Protein AF-A0A538NMF4-F1 (afdb_monomer_lite)

Foldseek 3Di:
DDPVVVVVVVVPVVDDDDDPVVVVVCVVVVNDAAEDQDDPVVVVVDDDPRHHYDHPVCNVVVVVD

Structure (mmCIF, N/CA/C/O backbone):
data_AF-A0A538NMF4-F1
#
_entry.id   AF-A0A538NMF4-F1
#
loop_
_atom_site.group_PDB
_atom_site.id
_atom_site.type_symbol
_atom_site.label_atom_id
_atom_site.label_alt_id
_atom_site.label_comp_id
_atom_site.label_asym_id
_atom_site.label_entity_id
_atom_site.label_seq_id
_atom_site.pdbx_PDB_ins_code
_atom_site.Cartn_x
_atom_site.Cartn_y
_atom_site.Cartn_z
_atom_site.occupancy
_atom_site.B_iso_or_equiv
_atom_site.auth_seq_id
_atom_site.auth_comp_id
_atom_site.auth_asym_id
_atom_site.auth_atom_id
_atom_site.pdbx_PDB_model_num
ATOM 1 N N . MET A 1 1 ? 22.078 -2.491 -14.072 1.00 78.31 1 MET A N 1
ATOM 2 C CA . MET A 1 1 ? 20.854 -1.855 -13.551 1.00 78.31 1 MET A CA 1
ATOM 3 C C . MET A 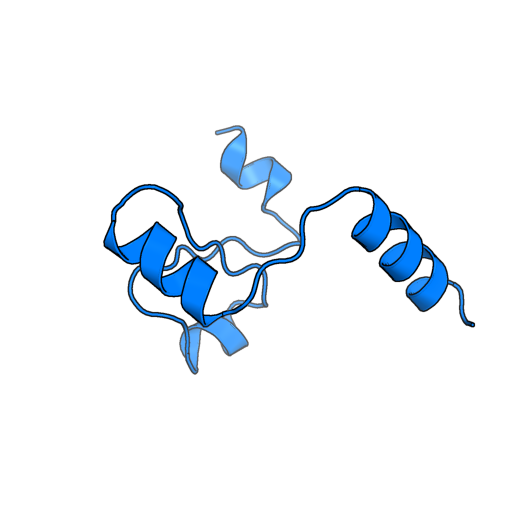1 1 ? 20.170 -1.045 -14.639 1.00 78.31 1 MET A C 1
ATOM 5 O O . MET A 1 1 ? 20.768 -0.090 -15.138 1.00 78.31 1 MET A O 1
ATOM 9 N N . ASN A 1 2 ? 18.955 -1.430 -15.015 1.00 95.00 2 ASN A N 1
ATOM 10 C CA . ASN A 1 2 ? 18.105 -0.696 -15.949 1.00 95.00 2 ASN A CA 1
ATOM 11 C C . ASN A 1 2 ? 17.497 0.559 -15.275 1.00 95.00 2 ASN A C 1
ATOM 13 O O . ASN A 1 2 ? 17.696 0.815 -14.084 1.00 95.00 2 ASN A O 1
ATOM 17 N N . ARG A 1 3 ? 16.791 1.394 -16.049 1.00 95.38 3 ARG A N 1
ATOM 18 C CA . ARG A 1 3 ? 16.176 2.631 -15.5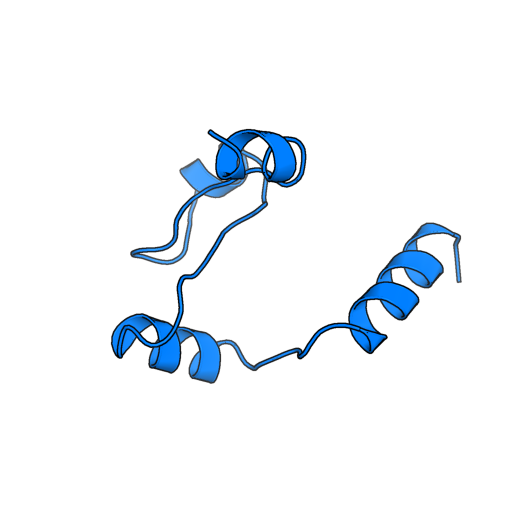32 1.00 95.38 3 ARG A CA 1
ATOM 19 C C . ARG A 1 3 ? 15.148 2.349 -14.430 1.00 95.38 3 ARG A C 1
ATOM 21 O O . ARG A 1 3 ? 15.113 3.087 -13.452 1.00 95.38 3 ARG A O 1
ATOM 28 N N . PHE A 1 4 ? 14.351 1.296 -14.585 1.00 94.25 4 PHE A N 1
ATOM 29 C CA . PHE A 1 4 ? 13.315 0.907 -13.629 1.00 94.25 4 PHE A CA 1
ATOM 30 C C . PHE A 1 4 ? 13.913 0.522 -12.268 1.00 94.25 4 PHE A C 1
ATOM 32 O O . PHE A 1 4 ? 13.542 1.091 -11.245 1.00 94.25 4 PHE A O 1
ATOM 39 N N . GLU A 1 5 ? 14.929 -0.338 -12.253 1.00 96.81 5 GLU A N 1
ATOM 40 C CA . GLU A 1 5 ? 15.629 -0.770 -11.038 1.00 96.81 5 GLU A CA 1
ATOM 41 C C . GLU A 1 5 ? 16.250 0.410 -10.277 1.00 96.81 5 GLU A C 1
ATOM 43 O O . GLU A 1 5 ? 16.235 0.432 -9.048 1.00 96.81 5 GLU A O 1
ATOM 48 N N . LYS A 1 6 ? 16.757 1.428 -10.990 1.00 97.31 6 LYS A N 1
ATOM 49 C CA . LYS A 1 6 ? 17.272 2.656 -10.362 1.00 97.31 6 LYS A CA 1
ATOM 50 C C . LYS A 1 6 ? 16.172 3.455 -9.661 1.00 97.31 6 LYS A C 1
ATOM 52 O O . LYS A 1 6 ? 16.419 3.986 -8.580 1.00 97.31 6 LYS A O 1
ATOM 57 N N . LEU A 1 7 ? 14.982 3.544 -10.259 1.00 96.88 7 LEU A N 1
ATOM 58 C CA . LEU A 1 7 ? 13.835 4.229 -9.655 1.00 96.88 7 LEU A CA 1
ATOM 59 C C . LEU A 1 7 ? 13.363 3.492 -8.398 1.00 96.88 7 LEU A C 1
ATOM 61 O O . LEU A 1 7 ? 13.220 4.120 -7.351 1.00 96.88 7 LEU A O 1
ATOM 65 N N . VAL A 1 8 ? 13.228 2.164 -8.471 1.00 96.06 8 VAL A N 1
ATOM 66 C CA . VAL A 1 8 ? 12.868 1.322 -7.318 1.00 96.06 8 VAL A CA 1
ATOM 67 C C . VAL A 1 8 ? 13.897 1.465 -6.196 1.00 96.06 8 VAL A C 1
ATOM 69 O O . VAL A 1 8 ? 13.531 1.729 -5.053 1.00 96.06 8 VAL A O 1
ATOM 72 N N . ALA A 1 9 ? 15.193 1.375 -6.509 1.00 97.06 9 ALA A N 1
ATOM 73 C CA . ALA A 1 9 ? 16.256 1.546 -5.519 1.00 97.06 9 ALA A CA 1
ATOM 74 C C . ALA A 1 9 ? 16.256 2.948 -4.883 1.00 97.06 9 ALA A C 1
ATOM 76 O O . ALA A 1 9 ? 16.600 3.096 -3.712 1.00 97.06 9 ALA A O 1
ATOM 77 N N . GLY A 1 10 ? 15.877 3.983 -5.638 1.00 97.12 10 GLY A N 1
ATOM 78 C CA . GLY A 1 10 ? 15.696 5.336 -5.118 1.00 97.12 10 GLY A CA 1
ATOM 79 C C . GLY A 1 10 ? 14.492 5.455 -4.182 1.00 97.12 10 GLY A C 1
ATOM 80 O O . GLY A 1 10 ? 14.610 6.074 -3.126 1.00 97.12 10 GLY A O 1
ATOM 81 N N . ALA A 1 11 ? 13.361 4.843 -4.540 1.00 96.12 11 ALA A N 1
ATOM 82 C CA . ALA A 1 11 ? 12.147 4.832 -3.725 1.00 96.12 11 ALA A CA 1
ATOM 83 C C . ALA A 1 11 ? 12.356 4.089 -2.398 1.00 96.12 11 ALA A C 1
ATOM 85 O O . ALA A 1 11 ? 12.040 4.638 -1.347 1.00 96.12 11 ALA A O 1
ATOM 86 N N . LYS A 1 12 ? 12.993 2.910 -2.428 1.00 96.44 12 LYS A N 1
ATOM 87 C CA . LYS A 1 12 ? 13.293 2.103 -1.230 1.00 96.44 12 LYS A CA 1
ATOM 88 C C . LYS A 1 12 ? 14.118 2.840 -0.172 1.00 96.44 12 LYS A C 1
ATOM 90 O O . LYS A 1 12 ? 13.996 2.551 1.006 1.00 96.44 12 LYS A O 1
ATOM 95 N N . LYS A 1 13 ? 14.930 3.828 -0.564 1.00 97.44 13 LYS A N 1
ATOM 96 C CA . LYS A 1 13 ? 15.699 4.664 0.381 1.00 97.44 13 LYS A CA 1
ATOM 97 C C . LYS A 1 13 ? 14.861 5.727 1.096 1.00 97.44 13 LYS A C 1
ATOM 99 O O . LYS A 1 13 ? 15.356 6.349 2.029 1.00 97.44 13 LYS A O 1
ATOM 104 N N . LYS A 1 14 ? 13.649 5.999 0.611 1.00 97.69 14 LYS A N 1
ATOM 105 C CA . LYS A 1 14 ? 12.759 7.061 1.105 1.00 97.69 14 LYS A CA 1
ATOM 106 C C . LYS A 1 14 ? 11.554 6.519 1.869 1.00 97.69 14 LYS A C 1
ATOM 108 O O . LYS A 1 14 ? 10.752 7.310 2.351 1.00 97.69 14 LYS A O 1
ATOM 113 N N . VAL A 1 15 ? 11.414 5.201 1.945 1.00 96.25 15 VAL A N 1
ATOM 114 C CA . VAL A 1 15 ? 10.307 4.526 2.619 1.00 96.25 15 VAL A CA 1
ATOM 115 C C . VAL A 1 15 ? 10.864 3.564 3.655 1.00 96.25 15 VAL A C 1
ATOM 117 O O . VAL A 1 15 ? 11.972 3.052 3.502 1.00 96.25 15 VAL A O 1
ATOM 120 N N . THR A 1 16 ? 10.090 3.313 4.702 1.00 96.69 16 THR A N 1
ATOM 121 C CA . THR A 1 16 ? 10.405 2.258 5.663 1.00 96.69 16 THR A CA 1
ATOM 122 C C . THR A 1 16 ? 9.821 0.952 5.145 1.00 96.69 16 THR A C 1
ATOM 124 O O . THR A 1 16 ? 8.604 0.819 5.036 1.00 96.69 16 THR A O 1
ATOM 127 N N . GLU A 1 17 ? 10.682 -0.006 4.817 1.00 96.88 17 GLU A N 1
ATOM 128 C CA . GLU A 1 17 ? 10.262 -1.382 4.548 1.00 96.88 17 GLU A CA 1
ATOM 129 C C . GLU A 1 17 ? 10.070 -2.115 5.884 1.00 96.88 17 GLU A C 1
ATOM 131 O O . GLU A 1 17 ? 10.899 -1.996 6.786 1.00 96.88 17 GLU A O 1
ATOM 136 N N . ILE A 1 18 ? 8.974 -2.861 6.009 1.00 96.81 18 ILE A N 1
ATOM 137 C CA . ILE A 1 18 ? 8.641 -3.664 7.194 1.00 96.81 18 ILE A CA 1
ATOM 138 C C . ILE A 1 18 ? 8.394 -5.114 6.787 1.00 96.81 18 ILE A C 1
ATOM 140 O O . ILE A 1 18 ? 8.141 -5.409 5.615 1.00 96.81 18 ILE A O 1
ATOM 144 N N . LEU A 1 19 ? 8.453 -6.028 7.752 1.00 97.75 19 LEU A N 1
ATOM 145 C CA . LEU A 1 19 ? 8.163 -7.438 7.497 1.00 97.75 19 LEU A CA 1
ATOM 146 C C . LEU A 1 19 ? 6.644 -7.687 7.405 1.00 97.75 19 LEU A C 1
ATOM 148 O O . LEU A 1 19 ? 5.876 -7.022 8.103 1.00 97.75 19 LEU A O 1
ATOM 152 N N . PRO A 1 20 ? 6.184 -8.698 6.640 1.00 96.00 20 PRO A N 1
ATOM 153 C CA . PRO A 1 20 ? 4.757 -9.028 6.551 1.00 96.00 20 PRO A CA 1
ATOM 154 C C . PRO A 1 20 ? 4.094 -9.298 7.910 1.00 96.00 20 PRO A C 1
ATOM 156 O O . PRO A 1 20 ? 2.966 -8.876 8.143 1.00 96.00 20 PRO A O 1
ATOM 159 N N . ALA A 1 21 ? 4.807 -9.950 8.835 1.00 96.62 21 ALA A N 1
ATOM 160 C CA . ALA A 1 21 ? 4.302 -10.217 10.182 1.00 96.62 21 ALA A CA 1
ATOM 161 C C . ALA A 1 21 ? 4.082 -8.928 10.998 1.00 96.62 21 ALA A C 1
ATOM 163 O O . ALA A 1 21 ? 3.102 -8.821 11.732 1.00 96.62 21 ALA A O 1
ATOM 164 N N . GLU A 1 22 ? 4.960 -7.934 10.842 1.00 97.12 22 GLU A N 1
ATOM 165 C CA . GLU A 1 22 ? 4.824 -6.628 11.497 1.00 97.12 22 GLU A CA 1
ATOM 166 C C . GLU A 1 22 ? 3.662 -5.833 10.897 1.00 97.12 22 GLU A C 1
ATOM 168 O O . GLU A 1 22 ? 2.880 -5.236 11.635 1.00 97.12 22 GLU A O 1
ATOM 173 N N . ALA A 1 23 ? 3.510 -5.867 9.569 1.00 96.44 23 ALA A N 1
ATOM 174 C CA . ALA A 1 23 ? 2.383 -5.248 8.876 1.00 96.44 23 ALA A CA 1
ATOM 175 C C . ALA A 1 23 ? 1.042 -5.840 9.341 1.00 96.44 23 ALA A C 1
ATOM 177 O O . ALA A 1 23 ? 0.118 -5.094 9.668 1.00 96.44 23 ALA A O 1
ATOM 178 N N . ALA A 1 24 ? 0.961 -7.172 9.444 1.00 95.50 24 ALA A N 1
ATOM 179 C CA . ALA A 1 24 ? -0.222 -7.870 9.934 1.00 95.50 24 ALA A CA 1
ATOM 180 C C . ALA A 1 24 ? -0.559 -7.482 11.382 1.00 95.50 24 ALA A C 1
ATOM 182 O O . ALA A 1 24 ? -1.708 -7.151 11.667 1.00 95.50 24 ALA A O 1
ATOM 183 N N . ALA A 1 25 ? 0.434 -7.452 12.278 1.00 96.56 25 ALA A N 1
ATOM 184 C CA . ALA A 1 25 ? 0.230 -7.049 13.669 1.00 96.56 25 ALA A CA 1
ATOM 185 C C . ALA A 1 25 ? -0.265 -5.596 13.780 1.00 96.56 25 ALA A C 1
ATOM 187 O O . ALA A 1 25 ? -1.235 -5.322 14.484 1.00 96.56 25 ALA A O 1
ATOM 188 N N . LYS A 1 26 ? 0.347 -4.666 13.036 1.00 96.25 26 LYS A N 1
ATOM 189 C CA . LYS A 1 26 ? -0.072 -3.256 13.014 1.00 96.25 26 LYS A CA 1
ATOM 190 C C . LYS A 1 26 ? -1.489 -3.077 12.488 1.00 96.25 26 LYS A C 1
ATOM 192 O O . LYS A 1 26 ? -2.248 -2.290 13.047 1.00 96.25 26 LYS A O 1
ATOM 197 N N . SER A 1 27 ? -1.849 -3.816 11.443 1.00 95.50 27 SER A N 1
ATOM 198 C CA . SER A 1 27 ? -3.202 -3.793 10.891 1.00 95.50 27 SER A CA 1
ATOM 199 C C . SER A 1 27 ? -4.232 -4.338 11.880 1.00 95.50 27 SER A C 1
ATOM 201 O O . SER A 1 27 ? -5.236 -3.682 12.141 1.00 95.50 27 SER A O 1
ATOM 203 N N . GLN A 1 28 ? -3.952 -5.483 12.509 1.00 94.62 28 GLN A N 1
ATOM 204 C CA . GLN A 1 28 ? -4.837 -6.097 13.507 1.00 94.62 28 GLN A CA 1
ATOM 205 C C . GLN A 1 28 ? -5.029 -5.223 14.753 1.00 94.62 28 GLN A C 1
ATOM 207 O O . GLN A 1 28 ? -6.121 -5.193 15.315 1.00 94.62 28 GLN A O 1
ATOM 212 N N . ASN A 1 29 ? -3.996 -4.480 15.154 1.00 95.88 29 ASN A N 1
ATOM 213 C CA . ASN A 1 29 ? -4.059 -3.543 16.276 1.00 95.88 29 ASN A CA 1
ATOM 214 C C . ASN A 1 29 ? -4.733 -2.203 15.923 1.00 95.88 29 ASN A C 1
ATOM 216 O O . ASN A 1 29 ? -4.869 -1.349 16.797 1.00 95.88 29 ASN A O 1
ATOM 220 N N . GLY A 1 30 ? -5.117 -1.983 14.660 1.00 94.75 30 GLY A N 1
ATOM 221 C CA . GLY A 1 30 ? -5.656 -0.702 14.194 1.00 94.75 30 GLY A CA 1
ATOM 222 C C . GLY A 1 30 ? -4.622 0.431 14.138 1.00 94.75 30 GLY A C 1
ATOM 223 O O . GLY A 1 30 ? -4.995 1.597 14.060 1.00 94.75 30 GLY A O 1
ATOM 224 N N . GLU A 1 31 ? -3.326 0.110 14.179 1.00 96.75 31 GLU A N 1
ATOM 225 C CA . GLU A 1 31 ? -2.227 1.081 14.073 1.00 96.75 31 GLU A CA 1
ATOM 226 C C . GLU A 1 31 ? -1.899 1.451 12.620 1.00 96.75 31 GLU A C 1
ATOM 228 O O . GLU A 1 31 ? -1.228 2.455 12.376 1.00 96.75 31 GLU A O 1
ATOM 233 N N . ALA A 1 32 ? -2.302 0.618 11.658 1.00 95.56 32 ALA A N 1
ATOM 234 C CA . ALA A 1 32 ? -2.018 0.817 10.243 1.00 95.56 32 ALA A CA 1
ATOM 235 C C . ALA A 1 32 ? -3.142 0.289 9.347 1.00 95.56 32 ALA A C 1
ATOM 237 O O . ALA A 1 32 ? -3.837 -0.667 9.686 1.00 95.56 32 ALA A O 1
ATOM 238 N N . LEU A 1 33 ? -3.255 0.882 8.160 1.00 95.25 33 LEU A N 1
ATOM 239 C CA . LEU A 1 33 ? -4.077 0.374 7.066 1.00 95.25 33 LEU A CA 1
ATOM 240 C C . LEU A 1 33 ? -3.186 -0.360 6.061 1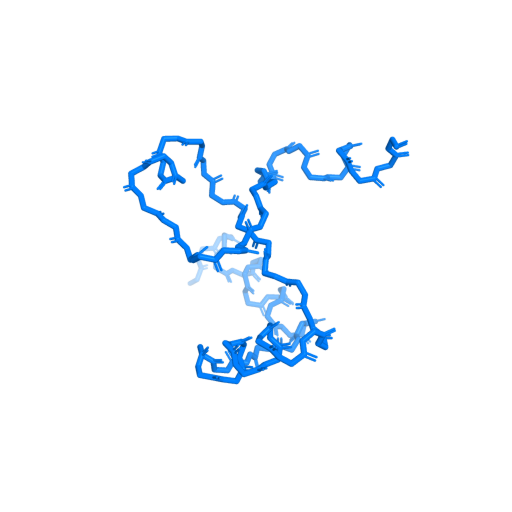.00 95.25 33 LEU A C 1
ATOM 242 O O . LEU A 1 33 ? -2.074 0.086 5.772 1.00 95.25 33 LEU A O 1
ATOM 246 N N . ILE A 1 34 ? -3.681 -1.473 5.520 1.00 97.00 34 ILE A N 1
ATOM 247 C CA . ILE A 1 34 ? -3.035 -2.175 4.407 1.00 97.00 34 ILE A CA 1
ATOM 248 C C . ILE A 1 34 ? -3.695 -1.688 3.124 1.00 97.00 34 ILE A C 1
ATOM 250 O O . ILE A 1 34 ? -4.894 -1.883 2.939 1.00 97.00 34 ILE A O 1
ATOM 254 N N . ILE A 1 35 ? -2.911 -1.055 2.255 1.00 96.19 35 ILE A N 1
ATOM 255 C CA . ILE A 1 35 ? -3.367 -0.599 0.942 1.00 96.19 35 ILE A CA 1
ATOM 256 C C . ILE A 1 35 ? -2.737 -1.492 -0.119 1.00 96.19 35 ILE A C 1
ATOM 258 O O . ILE A 1 35 ? -1.510 -1.549 -0.234 1.00 96.19 35 ILE A O 1
ATOM 262 N N . ASP A 1 36 ? -3.574 -2.187 -0.879 1.00 96.75 36 ASP A N 1
ATOM 263 C CA . ASP A 1 36 ? -3.137 -2.973 -2.025 1.00 96.75 36 ASP A CA 1
ATOM 264 C C . ASP A 1 36 ? -3.228 -2.118 -3.288 1.00 96.75 36 ASP A C 1
ATOM 266 O O . ASP A 1 36 ? -4.293 -1.601 -3.624 1.00 96.75 36 ASP A O 1
ATOM 270 N N . VAL A 1 37 ? -2.088 -1.953 -3.959 1.00 96.69 37 VAL A N 1
ATOM 271 C CA . VAL A 1 37 ? -1.934 -1.070 -5.124 1.00 96.69 37 VAL A CA 1
ATOM 272 C C . VAL A 1 37 ? -1.804 -1.820 -6.448 1.00 96.69 37 VAL A C 1
ATOM 274 O O . VAL A 1 37 ? -1.433 -1.215 -7.456 1.00 96.69 37 VAL A O 1
ATOM 277 N N . ARG A 1 38 ? -2.049 -3.135 -6.430 1.00 96.81 38 ARG A N 1
ATOM 278 C CA . ARG A 1 38 ? -2.065 -4.005 -7.613 1.00 96.81 38 ARG A CA 1
ATOM 279 C C . ARG A 1 38 ? -3.276 -3.726 -8.504 1.00 96.81 38 ARG A C 1
ATOM 281 O O . ARG A 1 38 ? -4.159 -2.942 -8.146 1.00 96.81 38 ARG A O 1
ATOM 288 N N . GLU A 1 39 ? -3.314 -4.363 -9.669 1.00 95.50 39 GLU A N 1
ATOM 289 C CA . GLU A 1 39 ? -4.458 -4.259 -10.572 1.00 95.50 39 GLU A CA 1
ATOM 290 C C . GLU A 1 39 ? -5.705 -4.962 -10.003 1.00 95.50 39 GLU A C 1
ATOM 292 O O . GLU A 1 39 ? -5.645 -5.742 -9.048 1.00 95.50 39 GLU A O 1
ATOM 297 N N . LYS A 1 40 ? -6.877 -4.622 -10.552 1.00 93.75 40 LYS A N 1
ATOM 298 C CA . LYS A 1 40 ? -8.180 -5.059 -10.022 1.00 93.75 40 LYS A CA 1
ATOM 299 C C . LYS A 1 40 ? -8.396 -6.569 -10.125 1.00 93.75 40 LYS A C 1
ATOM 301 O O . LYS A 1 40 ? -9.007 -7.151 -9.236 1.00 93.75 40 LYS A O 1
ATOM 306 N N . ASP A 1 41 ? -7.914 -7.181 -11.196 1.00 96.62 41 ASP A N 1
ATOM 307 C CA . ASP A 1 41 ? -7.958 -8.624 -11.418 1.00 96.62 41 ASP A CA 1
ATOM 308 C C . ASP A 1 41 ? -7.112 -9.380 -10.385 1.00 96.62 41 ASP A C 1
ATOM 310 O O . ASP A 1 41 ? -7.617 -10.313 -9.767 1.00 96.62 41 ASP A O 1
ATOM 314 N N . GLU A 1 42 ? -5.888 -8.920 -10.102 1.00 96.94 42 GLU A 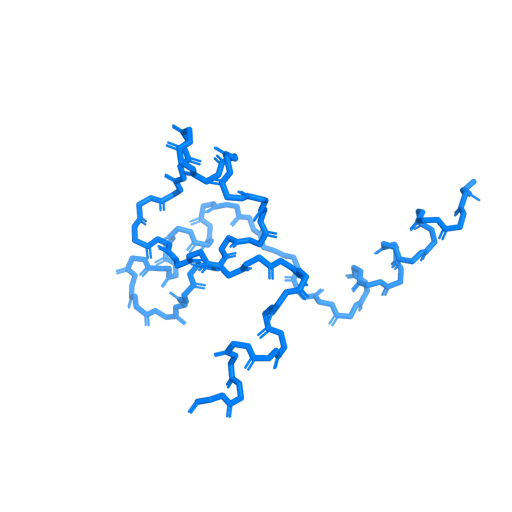N 1
ATOM 315 C CA . GLU A 1 42 ? -5.036 -9.504 -9.053 1.00 96.94 42 GLU A CA 1
ATOM 316 C C . GLU A 1 42 ? -5.671 -9.403 -7.659 1.00 96.94 42 GLU A C 1
ATOM 318 O O . GLU A 1 42 ? -5.556 -10.323 -6.848 1.00 96.94 42 GLU A O 1
ATOM 323 N N . TRP A 1 43 ? -6.323 -8.273 -7.371 1.00 96.50 43 TRP A N 1
ATOM 324 C CA . TRP A 1 43 ? -7.056 -8.068 -6.124 1.00 96.50 43 TRP A CA 1
ATOM 325 C C . TRP A 1 43 ? -8.258 -9.013 -6.001 1.00 96.50 43 TRP A C 1
ATOM 327 O O . TRP A 1 43 ? -8.506 -9.564 -4.927 1.00 96.50 43 TRP A O 1
ATOM 337 N N . ASP A 1 44 ? -9.012 -9.191 -7.087 1.00 96.75 44 ASP A N 1
ATOM 338 C CA . ASP A 1 44 ? -10.204 -10.041 -7.111 1.00 96.75 44 ASP A CA 1
ATOM 339 C C . ASP A 1 44 ? -9.871 -11.530 -6.981 1.00 96.75 44 ASP A C 1
ATOM 341 O O . ASP A 1 44 ? -10.680 -12.284 -6.436 1.00 96.75 44 ASP A O 1
ATOM 345 N N . GLU A 1 45 ? -8.695 -11.951 -7.457 1.00 97.69 45 GLU A N 1
ATOM 346 C CA . GLU A 1 45 ? -8.191 -13.314 -7.274 1.00 97.69 45 GLU A CA 1
ATOM 347 C C . GLU A 1 45 ? -7.877 -13.608 -5.803 1.00 97.69 45 GLU A C 1
ATOM 349 O O . GLU A 1 45 ? -8.439 -14.544 -5.226 1.00 97.69 45 GLU A O 1
ATOM 354 N N . GLU A 1 46 ? -6.999 -12.813 -5.183 1.00 97.19 46 GLU A N 1
ATOM 355 C CA . GLU A 1 46 ? -6.759 -12.878 -3.744 1.00 97.19 46 GLU A CA 1
ATOM 356 C C . GLU A 1 46 ? -6.174 -11.578 -3.187 1.00 97.19 46 GLU A C 1
ATOM 358 O O . GLU A 1 46 ? -5.367 -10.878 -3.812 1.00 97.19 46 GLU A O 1
ATOM 363 N N . HIS A 1 47 ? -6.507 -11.306 -1.929 1.00 96.69 47 HIS A N 1
ATOM 364 C CA . HIS A 1 47 ? -5.941 -10.192 -1.189 1.00 96.69 47 HIS A CA 1
ATOM 365 C C . HIS A 1 47 ? -5.917 -10.449 0.315 1.00 96.69 47 HIS A C 1
ATOM 367 O O . HIS A 1 47 ? -6.587 -11.335 0.852 1.00 96.69 47 HIS A O 1
ATOM 373 N N . ILE A 1 48 ? -5.124 -9.635 1.011 1.00 96.12 48 ILE A N 1
ATOM 374 C CA . ILE A 1 48 ? -5.030 -9.670 2.469 1.00 96.12 48 ILE A CA 1
ATOM 375 C C . ILE A 1 48 ? -6.383 -9.242 3.065 1.00 96.12 48 ILE A C 1
ATOM 377 O O . ILE A 1 48 ? -6.895 -8.181 2.702 1.00 96.12 48 ILE A O 1
ATOM 381 N N . PRO A 1 49 ? -6.959 -10.006 4.012 1.00 91.94 49 PRO A N 1
ATOM 382 C CA . PRO A 1 49 ? -8.199 -9.617 4.673 1.00 91.94 49 PRO A CA 1
ATOM 383 C C . PRO A 1 49 ? -8.108 -8.227 5.314 1.00 91.94 49 PRO A C 1
ATOM 385 O O . PRO A 1 49 ? -7.118 -7.908 5.971 1.00 91.94 49 PRO A O 1
ATOM 388 N N . ASN A 1 50 ? -9.174 -7.434 5.177 1.00 89.75 50 ASN A N 1
ATOM 389 C CA . ASN A 1 50 ? -9.285 -6.052 5.673 1.00 89.75 50 ASN A CA 1
ATOM 390 C C . ASN A 1 50 ? -8.322 -5.038 5.027 1.00 89.75 50 ASN A C 1
ATOM 392 O O . ASN A 1 50 ? -8.217 -3.913 5.518 1.00 89.75 50 ASN A O 1
ATOM 396 N N . ALA A 1 51 ? -7.627 -5.402 3.946 1.00 96.56 51 ALA A N 1
ATOM 397 C CA . ALA A 1 51 ? -6.949 -4.416 3.117 1.00 96.56 51 ALA A CA 1
ATOM 398 C C . ALA A 1 51 ? -7.966 -3.577 2.321 1.00 96.56 51 ALA A C 1
ATOM 400 O O . ALA A 1 51 ? -9.094 -4.008 2.071 1.00 96.56 51 ALA A O 1
ATOM 401 N N . THR A 1 52 ? -7.542 -2.391 1.893 1.00 95.38 52 THR A N 1
ATOM 402 C CA . THR A 1 52 ? -8.281 -1.543 0.953 1.00 95.38 52 THR A CA 1
ATOM 403 C C . THR A 1 52 ? -7.568 -1.562 -0.391 1.00 95.38 52 THR A C 1
ATOM 405 O O . THR A 1 52 ? -6.353 -1.362 -0.452 1.00 95.38 52 THR A O 1
ATOM 408 N N . HIS A 1 53 ? -8.315 -1.778 -1.471 1.00 96.69 53 HIS A N 1
ATOM 409 C CA . HIS A 1 53 ? -7.778 -1.704 -2.828 1.00 96.69 53 HIS A CA 1
ATOM 410 C C . HIS A 1 53 ? -7.773 -0.264 -3.333 1.00 96.69 53 HIS A C 1
ATOM 412 O O . HIS A 1 53 ? -8.823 0.373 -3.361 1.00 96.69 53 HIS A O 1
ATOM 418 N N . LEU A 1 54 ? -6.601 0.227 -3.736 1.00 95.44 54 LEU A N 1
ATOM 419 C CA . LEU A 1 54 ? -6.415 1.508 -4.421 1.00 95.44 54 LEU A CA 1
ATOM 420 C C . LEU A 1 54 ? -5.311 1.329 -5.464 1.00 95.44 54 LEU A C 1
ATOM 422 O O . LEU A 1 54 ? -4.132 1.332 -5.110 1.00 95.44 54 LEU A O 1
ATOM 426 N N . SER A 1 55 ? -5.676 1.155 -6.738 1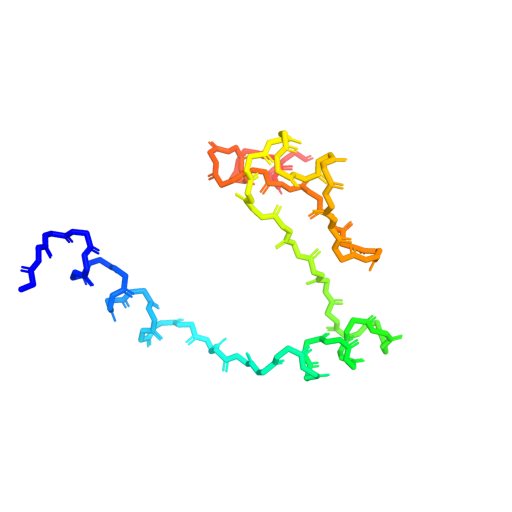.00 95.50 55 SER A N 1
ATOM 427 C CA . SER A 1 55 ? -4.697 0.910 -7.806 1.00 95.50 55 SER A CA 1
ATOM 428 C C . SER A 1 55 ? -3.642 2.014 -7.856 1.00 95.50 55 SER A C 1
ATOM 430 O O . SER A 1 55 ? -3.945 3.204 -7.745 1.00 95.50 55 SER A O 1
ATOM 432 N N . ARG A 1 56 ? -2.380 1.633 -8.092 1.00 93.62 56 ARG A N 1
ATOM 433 C CA . ARG A 1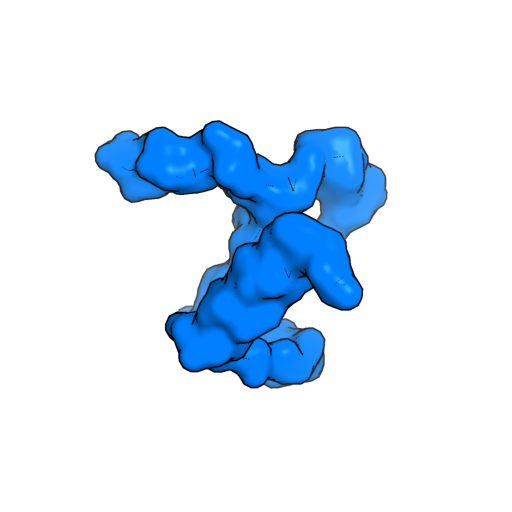 56 ? -1.269 2.589 -8.208 1.00 93.62 56 ARG A CA 1
ATOM 434 C C . ARG A 1 56 ? -1.518 3.674 -9.263 1.00 93.62 56 ARG A C 1
ATOM 436 O O . ARG A 1 56 ? -0.927 4.739 -9.148 1.00 93.62 56 ARG A O 1
ATOM 443 N N . GLY A 1 57 ? -2.320 3.402 -10.294 1.00 91.62 57 GLY A N 1
ATOM 444 C CA . GLY A 1 57 ? -2.601 4.363 -11.363 1.00 91.62 57 GLY A CA 1
ATOM 445 C C . GLY A 1 57 ? -3.583 5.477 -10.987 1.00 91.62 57 GLY A C 1
ATOM 446 O O . GLY A 1 57 ? -3.600 6.500 -11.670 1.00 91.62 57 GLY A O 1
ATOM 447 N N . THR A 1 58 ? -4.391 5.282 -9.941 1.00 89.69 58 THR A N 1
ATOM 448 C CA . THR A 1 58 ? -5.465 6.208 -9.538 1.00 89.69 58 THR A CA 1
ATOM 449 C C . THR A 1 58 ? -5.360 6.668 -8.091 1.00 89.69 58 THR A C 1
ATOM 451 O O . THR A 1 58 ? -6.025 7.631 -7.731 1.00 89.69 58 THR A O 1
ATOM 454 N N . ILE A 1 59 ? -4.499 6.045 -7.278 1.00 92.19 59 ILE A N 1
ATOM 455 C CA . ILE A 1 59 ? -4.422 6.292 -5.834 1.00 92.19 59 ILE A CA 1
ATOM 456 C C . ILE A 1 59 ? -4.280 7.772 -5.466 1.00 92.19 59 ILE A C 1
ATOM 458 O O . ILE A 1 59 ? -4.905 8.198 -4.506 1.00 92.19 59 ILE A O 1
ATOM 462 N N . GLU A 1 60 ? -3.504 8.573 -6.201 1.00 91.19 60 GLU A N 1
ATOM 463 C CA . GLU A 1 60 ? -3.372 10.006 -5.913 1.00 91.19 60 GLU A CA 1
ATOM 464 C C . GLU A 1 60 ? -4.668 10.793 -6.156 1.00 91.19 60 GLU A C 1
ATOM 466 O O . GLU A 1 60 ? -4.906 11.770 -5.458 1.00 91.19 60 GLU A O 1
ATOM 471 N N . LEU A 1 61 ? -5.503 10.371 -7.109 1.00 89.81 61 LEU A N 1
ATOM 472 C CA . LEU A 1 61 ? -6.815 10.974 -7.359 1.00 89.81 61 LEU A CA 1
ATOM 473 C C . LEU A 1 61 ? -7.833 10.503 -6.315 1.00 89.81 61 LEU A C 1
ATOM 475 O O . LEU A 1 61 ? -8.563 11.314 -5.758 1.00 89.81 61 LEU A O 1
ATOM 479 N N . ASP A 1 62 ? -7.833 9.203 -6.016 1.00 87.19 62 ASP A N 1
ATOM 480 C CA . ASP A 1 62 ? -8.825 8.566 -5.145 1.00 87.19 62 ASP A CA 1
ATOM 481 C C . ASP A 1 62 ? -8.720 9.023 -3.676 1.00 87.19 62 ASP A C 1
ATOM 483 O O . ASP A 1 62 ? -9.699 8.947 -2.940 1.00 87.19 62 ASP A O 1
ATOM 487 N N . ILE A 1 63 ? -7.540 9.473 -3.224 1.00 87.69 63 ILE A N 1
ATOM 488 C CA . ILE A 1 63 ? -7.326 9.956 -1.844 1.00 87.69 63 ILE A CA 1
ATOM 489 C C . ILE A 1 63 ? -7.561 11.462 -1.663 1.00 87.69 63 ILE A C 1
ATOM 491 O O . ILE A 1 63 ? -7.518 11.940 -0.528 1.00 87.69 63 ILE A O 1
ATOM 495 N N . GLU A 1 64 ? -7.711 12.218 -2.753 1.00 82.38 64 GLU A N 1
ATOM 496 C CA . GLU A 1 64 ? -7.961 13.665 -2.710 1.00 82.38 64 GLU A CA 1
ATOM 497 C C . GLU A 1 64 ? -9.461 14.016 -2.686 1.00 82.38 64 GLU A C 1
ATOM 499 O O . GLU A 1 64 ? -9.799 15.148 -2.328 1.00 82.38 64 GLU A O 1
ATOM 504 N N . GLU A 1 65 ? -10.343 13.071 -3.033 1.00 57.09 65 GLU A N 1
ATOM 505 C CA . GLU A 1 65 ? -11.810 13.192 -2.907 1.00 57.09 65 GLU A CA 1
ATOM 506 C C . GLU A 1 65 ? -12.310 12.962 -1.468 1.00 57.09 65 GLU A C 1
ATOM 508 O O . GLU A 1 65 ? -13.208 13.730 -1.038 1.00 57.09 65 GLU A O 1
#

pLDDT: mean 94.31, std 5.84, range [57.09, 97.75]

Secondary structure (DSSP, 8-state):
--HHHHHHHHHHTTS----HHHHHHHHHTTS---EE-S-HHHHHH---TT-EE--TTTHHHHTT-

Sequence (65 aa):
MNRFEKLVAGAKKKVTEILPAEAAAKSQNGEALIIDVREKDEWDEEHIPNATHLSRGTIELDIEE

Radius of gyration: 13.91 Å; chains: 1; bounding box: 33×27×32 Å